Protein AF-A0A4V1SBX2-F1 (afdb_monomer)

Sequence (115 aa):
MTDSDDWASALEGPPKKPMKRRTKIALWAFTLVVAWFTLSNASWLAPDPTGKRILIAHRGVSQLFDHSGVTDDTCTAARIFAPEHDYIENSLPSMKAAIGRDANMVKFDVAGTKD

Mean predicted aligned error: 10.17 Å

Secondary structure (DSSP, 8-state):
---S-HHHHTT-PPP-PPPPHHHHHHHHHHHHHHHHHHHHT-GGGSPPPSS----EEETSS---B--TT--TT--GGGGBPSPSSS--TTSHHHHHHHHTTT-SEEE--------

Solvent-accessible surface area (backbone atoms only — not comparable to full-atom values): 7474 Å² total; per-residue (Å²): 134,82,82,84,70,68,67,63,62,79,69,59,70,77,83,80,76,81,76,54,70,67,59,55,50,52,51,50,52,50,51,52,51,53,49,46,56,51,66,77,63,35,76,85,76,51,74,80,77,84,78,76,92,72,46,66,23,70,26,18,37,56,77,58,55,71,69,78,88,67,53,97,86,54,68,59,84,84,41,49,54,85,80,90,64,91,46,45,54,67,34,72,73,9,39,53,54,24,49,76,66,71,29,72,40,70,45,67,85,86,78,85,77,96,128

Radius of gyration: 30.83 Å; Cα contacts (8 Å, |Δi|>4): 90; chains: 1; bounding box: 73×64×62 Å

pLDDT: mean 90.89, std 10.17, range [45.94, 98.44]

Structure (mmCIF, N/CA/C/O backbone):
data_AF-A0A4V1SBX2-F1
#
_entry.id   AF-A0A4V1SBX2-F1
#
loop_
_atom_site.group_PDB
_atom_site.id
_atom_site.type_symbol
_atom_site.label_atom_id
_atom_site.label_alt_id
_atom_site.label_comp_id
_atom_site.label_asym_id
_atom_site.label_entity_id
_atom_site.label_seq_id
_atom_site.pdbx_PDB_ins_code
_atom_site.Cartn_x
_atom_site.Cartn_y
_atom_site.Cartn_z
_atom_site.occupancy
_atom_site.B_iso_or_equiv
_atom_site.auth_seq_id
_atom_site.auth_comp_id
_atom_site.auth_asym_id
_atom_site.auth_atom_id
_atom_site.pdbx_PDB_model_num
ATOM 1 N N . MET A 1 1 ? -40.643 -47.014 40.906 1.00 45.94 1 MET A N 1
ATOM 2 C CA . MET A 1 1 ? -40.215 -46.273 39.704 1.00 45.94 1 MET A CA 1
ATOM 3 C C . MET A 1 1 ? -39.810 -44.911 40.219 1.00 45.94 1 MET A C 1
ATOM 5 O O . MET A 1 1 ? -40.652 -44.241 40.790 1.00 45.94 1 MET A O 1
ATOM 9 N N . THR A 1 2 ? -38.512 -44.635 40.245 1.00 52.16 2 THR A N 1
ATOM 10 C CA . THR A 1 2 ? -37.931 -43.421 40.832 1.00 52.16 2 THR A CA 1
ATOM 11 C C . THR A 1 2 ? -38.308 -42.208 39.984 1.00 52.16 2 THR A C 1
ATOM 13 O O . THR A 1 2 ? -38.158 -42.272 38.764 1.00 52.16 2 THR A O 1
ATOM 16 N N . ASP A 1 3 ? -38.816 -41.159 40.635 1.00 55.72 3 ASP A N 1
ATOM 17 C CA . ASP A 1 3 ? -39.209 -39.883 40.028 1.00 55.72 3 ASP A CA 1
ATOM 18 C C . ASP A 1 3 ? -38.098 -39.304 39.143 1.00 55.72 3 ASP A C 1
ATOM 20 O O . ASP A 1 3 ? -36.928 -39.261 39.523 1.00 55.72 3 ASP A O 1
ATOM 24 N N . SER A 1 4 ? -38.477 -38.870 37.944 1.00 60.22 4 SER A N 1
ATOM 25 C CA . SER A 1 4 ? -37.592 -38.424 36.863 1.00 60.22 4 SER A CA 1
ATOM 26 C C . SER A 1 4 ? -37.213 -36.938 36.913 1.00 60.22 4 SER A C 1
ATOM 28 O O . SER A 1 4 ? -36.685 -36.421 35.931 1.00 60.22 4 SER A O 1
ATOM 30 N N . ASP A 1 5 ? -37.452 -36.243 38.025 1.00 61.53 5 ASP A N 1
ATOM 31 C CA . ASP A 1 5 ? -37.354 -34.773 38.084 1.00 61.53 5 ASP A CA 1
ATOM 32 C C . ASP A 1 5 ? -35.985 -34.240 38.563 1.00 61.53 5 ASP A C 1
ATOM 34 O O . ASP A 1 5 ? -35.754 -33.033 38.589 1.00 61.53 5 ASP A O 1
ATOM 38 N N . ASP A 1 6 ? -35.034 -35.123 38.882 1.00 67.38 6 ASP A N 1
ATOM 39 C CA . ASP A 1 6 ? -33.736 -34.750 39.473 1.00 67.38 6 ASP A CA 1
ATOM 40 C C . ASP A 1 6 ? -32.773 -34.070 38.471 1.00 67.38 6 ASP A C 1
ATOM 42 O O . ASP A 1 6 ? -32.008 -33.168 38.817 1.00 67.38 6 ASP A O 1
ATOM 46 N N . TRP A 1 7 ? -32.857 -34.420 37.183 1.00 72.19 7 TRP A N 1
ATOM 47 C CA . TRP A 1 7 ? -31.927 -33.925 36.153 1.00 72.19 7 TRP A CA 1
ATOM 48 C C . TRP A 1 7 ? -32.106 -32.443 35.800 1.00 72.19 7 TRP A C 1
ATOM 50 O O . TRP A 1 7 ? -31.156 -31.806 35.341 1.00 72.19 7 TRP A O 1
ATOM 60 N N . ALA A 1 8 ? -33.297 -31.875 36.012 1.00 71.94 8 ALA A N 1
ATOM 61 C CA . ALA A 1 8 ? -33.568 -30.467 35.719 1.00 71.94 8 ALA A CA 1
ATOM 62 C C . ALA A 1 8 ? -32.818 -29.525 36.677 1.00 71.94 8 ALA A C 1
ATOM 64 O O . ALA A 1 8 ? -32.353 -28.464 36.262 1.00 71.94 8 ALA A O 1
ATOM 65 N N . SER A 1 9 ? -32.622 -29.948 37.930 1.00 68.06 9 SER A N 1
ATOM 66 C CA . SER A 1 9 ? -31.911 -29.170 38.951 1.00 68.06 9 SER A CA 1
ATOM 67 C C . SER A 1 9 ? -30.419 -28.990 38.631 1.00 68.06 9 SER A C 1
ATOM 69 O O . SER A 1 9 ? -29.833 -27.954 38.939 1.00 68.06 9 SER A O 1
ATOM 71 N N . ALA A 1 10 ? -29.813 -29.948 37.919 1.00 72.69 10 ALA A N 1
ATOM 72 C CA . ALA A 1 10 ? -28.419 -29.882 37.480 1.00 72.69 10 ALA A CA 1
ATOM 73 C C . ALA A 1 10 ? -28.171 -28.832 36.377 1.00 72.69 10 ALA A C 1
ATOM 75 O O . ALA A 1 10 ? -27.021 -28.481 36.106 1.00 72.69 10 ALA A O 1
ATOM 76 N N . LEU A 1 11 ? -29.236 -28.324 35.742 1.00 79.56 11 LEU A N 1
ATOM 77 C CA . LEU A 1 11 ? -29.174 -27.266 34.728 1.00 79.56 11 LEU A CA 1
ATOM 78 C C . LEU A 1 11 ? -29.397 -25.866 35.320 1.00 79.56 11 LEU A C 1
ATOM 80 O O . LEU A 1 11 ? -29.157 -24.863 34.639 1.00 79.56 11 LEU A O 1
ATOM 84 N N . GLU A 1 12 ? -29.831 -25.770 36.579 1.00 76.50 12 GLU A N 1
ATOM 85 C CA . GLU A 1 12 ? -30.018 -24.492 37.256 1.00 76.50 12 GLU A CA 1
ATOM 86 C C . GLU A 1 12 ? -28.661 -23.926 37.688 1.00 76.50 12 GLU A C 1
ATOM 88 O O . GLU A 1 12 ? -28.047 -24.326 38.676 1.00 76.50 12 GLU A O 1
ATOM 93 N N . GLY A 1 13 ? -28.160 -22.967 36.905 1.00 77.31 13 GLY A N 1
ATOM 94 C CA . GLY A 1 13 ? -26.968 -22.209 37.267 1.00 77.31 13 GLY A CA 1
ATOM 95 C C . GLY A 1 13 ? -27.141 -21.498 38.619 1.00 77.31 13 GLY A C 1
ATOM 96 O O . GLY A 1 13 ? -28.262 -21.161 39.007 1.00 77.31 13 GLY A O 1
ATOM 97 N N . PRO A 1 14 ? -26.039 -21.214 39.338 1.00 81.06 14 PRO A N 1
ATOM 98 C CA . PRO A 1 14 ? -26.103 -20.628 40.670 1.00 81.06 14 PRO A CA 1
ATOM 99 C C . PRO A 1 14 ? -26.934 -19.335 40.677 1.00 81.06 14 PRO A C 1
ATOM 101 O O . PRO A 1 14 ? -26.871 -18.553 39.716 1.00 81.06 14 PRO A O 1
ATOM 104 N N . PRO A 1 15 ? -27.683 -19.064 41.763 1.00 79.75 15 PRO A N 1
ATOM 105 C CA . PRO A 1 15 ? -28.543 -17.893 41.848 1.00 79.75 15 PRO A CA 1
ATOM 106 C C . PRO A 1 15 ? -27.721 -16.625 41.603 1.00 79.75 15 PRO A C 1
ATOM 108 O O . PRO A 1 15 ? -26.758 -16.324 42.316 1.00 79.75 15 PRO A O 1
ATOM 111 N N . LYS A 1 16 ? -28.087 -15.870 40.560 1.00 77.62 16 LYS A N 1
ATOM 112 C CA . LYS A 1 16 ? -27.369 -14.652 40.169 1.00 77.62 16 LYS A CA 1
ATOM 113 C C . LYS A 1 16 ? -27.453 -13.627 41.298 1.00 77.62 16 LYS A C 1
ATOM 115 O O . LYS A 1 16 ? -28.500 -13.029 41.539 1.00 77.62 16 LYS A O 1
ATOM 120 N N . LYS A 1 17 ? -26.329 -13.378 41.972 1.00 83.62 17 LYS A N 1
ATOM 121 C CA . LYS A 1 17 ? -26.240 -12.333 42.997 1.00 83.62 17 LYS A CA 1
ATOM 122 C C . LYS A 1 17 ? -26.486 -10.958 42.355 1.00 83.62 17 LYS A C 1
ATOM 124 O O . LYS A 1 17 ? -25.812 -10.625 41.376 1.00 83.62 17 LYS A O 1
ATOM 129 N N . PRO A 1 18 ? -27.396 -10.124 42.892 1.00 82.69 18 PRO A N 1
ATOM 130 C CA . PRO A 1 18 ? -27.650 -8.811 42.320 1.00 82.69 18 PRO A CA 1
ATOM 131 C C . PRO A 1 18 ? -26.398 -7.938 42.439 1.00 82.69 18 PRO A C 1
ATOM 133 O O . PRO A 1 18 ? -25.791 -7.812 43.505 1.00 82.69 18 PRO A O 1
ATOM 136 N N . MET A 1 19 ? -26.004 -7.312 41.330 1.00 86.31 19 MET A N 1
ATOM 137 C CA . MET A 1 19 ? -24.861 -6.402 41.319 1.00 86.31 19 MET A CA 1
ATOM 138 C C . MET A 1 19 ? -25.121 -5.192 42.219 1.00 86.31 19 MET A C 1
ATOM 140 O O . MET A 1 19 ? -26.195 -4.584 42.172 1.00 86.31 19 MET A O 1
ATOM 144 N N . LYS A 1 20 ? -24.101 -4.788 42.985 1.00 93.00 20 LYS A N 1
ATOM 145 C CA . LYS A 1 20 ? -24.146 -3.571 43.806 1.00 93.00 20 LYS A CA 1
ATOM 146 C C . LYS A 1 20 ? -24.395 -2.349 42.913 1.00 93.00 20 LYS A C 1
ATOM 148 O O . LYS A 1 20 ? -23.828 -2.242 41.825 1.00 93.00 20 LYS A O 1
ATOM 153 N N . ARG A 1 21 ? -25.182 -1.381 43.403 1.00 92.25 21 ARG A N 1
ATOM 154 C CA . ARG A 1 21 ? -25.511 -0.134 42.678 1.00 92.25 21 ARG A CA 1
ATOM 155 C C . ARG A 1 21 ? -24.262 0.586 42.150 1.00 92.25 21 ARG A C 1
ATOM 157 O O . ARG A 1 21 ? -24.263 1.032 41.011 1.00 92.25 21 ARG A O 1
ATOM 164 N N . ARG A 1 22 ? -23.179 0.622 42.937 1.00 93.88 22 ARG A N 1
ATOM 165 C CA . ARG A 1 22 ? -21.888 1.218 42.540 1.00 93.88 22 ARG A CA 1
ATOM 166 C C . ARG A 1 22 ? -21.257 0.529 41.327 1.00 93.88 22 ARG A C 1
ATOM 168 O O . ARG A 1 22 ? -20.797 1.213 40.426 1.00 93.88 22 ARG A O 1
ATOM 175 N N . THR A 1 23 ? -21.283 -0.802 41.273 1.00 93.75 23 THR A N 1
ATOM 176 C CA . THR A 1 23 ? -20.745 -1.575 40.141 1.00 93.75 23 THR A CA 1
ATOM 177 C C . THR A 1 23 ? -21.546 -1.321 38.867 1.00 93.75 23 THR A C 1
ATOM 179 O O . THR A 1 23 ? -20.961 -1.142 37.806 1.00 93.75 23 THR A O 1
ATOM 182 N N . LYS A 1 24 ? -22.881 -1.237 38.972 1.00 93.19 24 LYS A N 1
ATOM 183 C CA . LYS A 1 24 ? -23.736 -0.871 37.832 1.00 93.19 24 LYS A CA 1
ATOM 184 C C . LYS A 1 24 ? -23.411 0.534 37.316 1.00 93.19 24 LYS A C 1
ATOM 186 O O . LYS A 1 24 ? -23.275 0.711 36.114 1.00 93.19 24 LYS A O 1
ATOM 191 N N . ILE A 1 25 ? -23.250 1.508 38.216 1.00 96.94 25 ILE A N 1
ATOM 192 C CA . ILE A 1 25 ? -22.876 2.886 37.853 1.00 96.94 25 ILE A CA 1
ATOM 193 C C . ILE A 1 25 ? -21.505 2.918 37.169 1.00 96.94 25 ILE A C 1
ATOM 195 O O . ILE A 1 25 ? -21.373 3.553 36.132 1.00 96.94 25 ILE A O 1
ATOM 199 N N . ALA A 1 26 ? -20.507 2.216 37.712 1.00 97.62 26 ALA A N 1
ATOM 200 C CA . ALA A 1 26 ? -19.168 2.169 37.128 1.00 97.62 26 ALA A CA 1
ATOM 201 C C . ALA A 1 26 ? -19.173 1.575 35.710 1.00 97.62 26 ALA A C 1
ATOM 203 O O . ALA A 1 26 ? -18.540 2.128 34.818 1.00 97.62 26 ALA A O 1
ATOM 204 N N . LEU A 1 27 ? -19.931 0.499 35.479 1.00 97.69 27 LEU A N 1
ATOM 205 C CA . LEU A 1 27 ? -20.080 -0.091 34.145 1.00 97.69 27 LEU A CA 1
ATOM 206 C C . LEU A 1 27 ? -20.797 0.842 33.171 1.00 97.69 27 LEU A C 1
ATOM 208 O O . LEU A 1 27 ? -20.372 0.960 32.025 1.00 97.69 27 LEU A O 1
ATOM 212 N N . TRP A 1 28 ? -21.843 1.538 33.618 1.00 97.94 28 TRP A N 1
ATOM 213 C CA . TRP A 1 28 ? -22.506 2.551 32.797 1.00 97.94 28 TRP A CA 1
ATOM 214 C C . TRP A 1 28 ? -21.566 3.699 32.444 1.00 97.94 28 TRP A C 1
ATOM 216 O O . TRP A 1 28 ? -21.479 4.067 31.278 1.00 97.94 28 TRP A O 1
ATOM 226 N N . ALA A 1 29 ? -20.817 4.219 33.417 1.00 98.25 29 ALA A N 1
ATOM 227 C CA . ALA A 1 29 ? -19.831 5.267 33.183 1.00 98.25 29 ALA A CA 1
ATOM 228 C C . ALA A 1 29 ? -18.753 4.806 32.191 1.00 98.25 29 ALA A C 1
ATOM 230 O O . ALA A 1 29 ? -18.466 5.513 31.232 1.00 98.25 29 ALA A O 1
ATOM 231 N N . PHE A 1 30 ? -18.217 3.597 32.366 1.00 98.12 30 PHE A N 1
ATOM 232 C CA . PHE A 1 30 ? -17.250 3.016 31.436 1.00 98.12 30 PHE A CA 1
ATOM 233 C C . PHE A 1 30 ? -17.827 2.877 30.022 1.00 98.12 30 PHE A C 1
ATOM 235 O O . PHE A 1 30 ? -17.194 3.288 29.056 1.00 98.12 30 PHE A O 1
ATOM 242 N N . THR A 1 31 ? -19.056 2.371 29.901 1.00 98.44 31 THR A N 1
ATOM 243 C CA . THR A 1 31 ? -19.745 2.226 28.610 1.00 98.44 31 THR A CA 1
ATOM 244 C C . THR A 1 31 ? -19.928 3.577 27.927 1.00 98.44 31 THR A C 1
ATOM 246 O O . THR A 1 31 ? -19.654 3.701 26.738 1.00 98.44 31 THR A O 1
ATOM 249 N N . LEU A 1 32 ? -20.337 4.605 28.676 1.00 98.44 32 LEU A N 1
ATOM 250 C CA . LEU A 1 32 ? -20.489 5.963 28.155 1.00 98.44 32 LEU A CA 1
ATOM 251 C C . LEU A 1 32 ? -19.154 6.552 27.693 1.00 98.44 32 LEU A C 1
ATOM 253 O O . LEU A 1 32 ? -19.112 7.190 26.650 1.00 98.44 32 LEU A O 1
ATOM 257 N N . VAL A 1 33 ? -18.066 6.311 28.427 1.00 98.38 33 VAL A N 1
ATOM 258 C CA . VAL A 1 33 ? -16.722 6.765 28.043 1.00 98.38 33 VAL A CA 1
ATOM 259 C C . VAL A 1 33 ? -16.249 6.074 26.762 1.00 98.38 33 VAL A C 1
ATOM 261 O O . VAL A 1 33 ? -15.775 6.743 25.847 1.00 98.38 33 VAL A O 1
ATOM 264 N N . VAL A 1 34 ? -16.416 4.753 26.653 1.00 98.12 34 VAL A N 1
ATOM 265 C CA . VAL A 1 34 ? -16.073 4.005 25.431 1.00 98.12 34 VAL A CA 1
ATOM 266 C C . VAL A 1 34 ? -16.921 4.474 24.249 1.00 98.12 34 VAL A C 1
ATOM 268 O O . 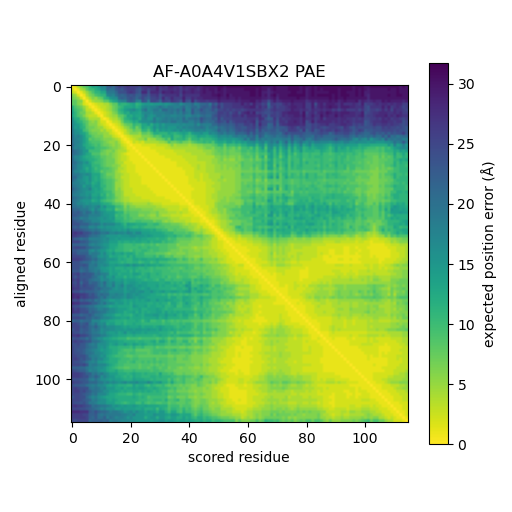VAL A 1 34 ? -16.384 4.713 23.166 1.00 98.12 34 VAL A O 1
ATOM 271 N N . ALA A 1 35 ? -18.229 4.650 24.454 1.00 97.69 35 ALA A N 1
ATOM 272 C CA . ALA A 1 35 ? -19.135 5.159 23.431 1.00 97.69 35 ALA A CA 1
ATOM 273 C C . ALA A 1 35 ? -18.732 6.570 22.989 1.00 97.69 35 ALA A C 1
ATOM 275 O O . ALA A 1 35 ? -18.670 6.830 21.793 1.00 97.69 35 ALA A O 1
ATOM 276 N N . TRP A 1 36 ? -18.389 7.448 23.934 1.00 97.44 36 TRP A N 1
ATOM 277 C CA . TRP A 1 36 ? -17.892 8.787 23.641 1.00 97.44 36 TRP A CA 1
ATOM 278 C C . TRP A 1 36 ? -16.642 8.737 22.768 1.00 97.44 36 TRP A C 1
ATOM 280 O O . TRP A 1 36 ? -16.670 9.298 21.682 1.00 97.44 36 TRP A O 1
ATOM 290 N N . PHE A 1 37 ? -15.591 8.016 23.178 1.00 97.31 37 PHE A N 1
ATOM 291 C CA . PHE A 1 37 ? -14.359 7.915 22.386 1.00 97.31 37 PHE A CA 1
ATOM 292 C C . PHE A 1 37 ? -14.602 7.346 20.989 1.00 97.31 37 PHE A C 1
ATOM 294 O O . PHE A 1 37 ? -14.051 7.854 20.015 1.00 97.31 37 PHE A O 1
ATOM 301 N N . THR A 1 38 ? -15.449 6.322 20.886 1.00 96.19 38 THR A N 1
ATOM 302 C CA . THR A 1 38 ? -15.779 5.691 19.603 1.00 96.19 38 THR A CA 1
ATOM 303 C C . THR A 1 38 ? -16.511 6.668 18.687 1.00 96.19 38 THR A C 1
ATOM 305 O O . THR A 1 38 ? -16.138 6.823 17.530 1.00 96.19 38 THR A O 1
ATOM 308 N N . LEU A 1 39 ? -17.532 7.358 19.200 1.00 96.06 39 LEU A N 1
ATOM 309 C CA . LEU A 1 39 ? -18.354 8.278 18.415 1.00 96.06 39 LEU A CA 1
ATOM 310 C C . LEU A 1 39 ? -17.626 9.590 18.106 1.00 96.06 39 LEU A C 1
ATOM 312 O O . LEU A 1 39 ? -17.800 10.128 17.020 1.00 96.06 39 LEU A O 1
ATOM 316 N N . SER A 1 40 ? -16.787 10.096 19.013 1.00 95.44 40 SER A N 1
ATOM 317 C CA . SER A 1 40 ? -16.018 11.329 18.800 1.00 95.44 40 SER A CA 1
ATOM 318 C C . SER A 1 40 ? -14.812 11.138 17.880 1.00 95.44 40 SER A C 1
ATOM 320 O O . SER A 1 40 ? -14.231 12.121 17.430 1.00 95.44 40 SER A O 1
ATOM 322 N N . ASN A 1 41 ? -14.396 9.894 17.633 1.00 95.25 41 ASN A N 1
ATOM 323 C CA . ASN A 1 41 ? -13.271 9.555 16.759 1.00 95.25 41 ASN A CA 1
ATOM 324 C C . ASN A 1 41 ? -13.691 8.734 15.531 1.00 95.25 41 ASN A C 1
ATOM 326 O O . ASN A 1 41 ? -12.842 8.213 14.812 1.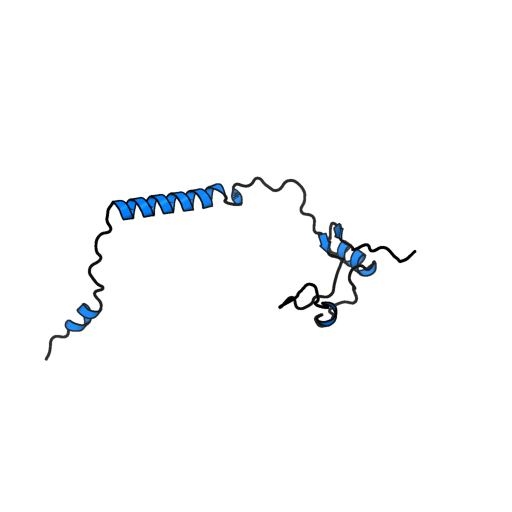00 95.25 41 ASN A O 1
ATOM 330 N N . ALA A 1 42 ? -14.992 8.601 15.272 1.00 93.75 42 ALA A N 1
ATOM 331 C CA . ALA A 1 42 ? -15.440 7.819 14.136 1.00 93.75 42 ALA A CA 1
ATOM 332 C C . ALA A 1 42 ? -15.002 8.476 12.819 1.00 93.75 42 ALA A C 1
ATOM 334 O O . ALA A 1 42 ? -15.159 9.682 12.622 1.00 93.75 42 ALA A O 1
ATOM 335 N N . SER A 1 43 ? -14.483 7.672 11.892 1.00 90.06 43 SER A N 1
ATOM 336 C CA . SER A 1 43 ? -13.944 8.150 10.614 1.00 90.06 43 SER A CA 1
ATOM 337 C C . SER A 1 43 ? -14.973 8.876 9.742 1.00 90.06 43 SER A C 1
ATOM 339 O O . SER A 1 43 ? -14.582 9.676 8.902 1.00 90.06 43 SER A O 1
ATOM 341 N N . TRP A 1 44 ? -16.275 8.657 9.959 1.00 90.56 44 TRP A N 1
ATOM 342 C CA . TRP A 1 44 ? -17.353 9.362 9.253 1.00 90.56 44 TRP A CA 1
ATOM 343 C C . TRP A 1 44 ? -17.649 10.770 9.797 1.00 90.56 44 TRP A C 1
ATOM 345 O O . TRP A 1 44 ? -18.420 11.498 9.179 1.00 90.56 44 TRP A O 1
ATOM 355 N N . LEU A 1 45 ? -17.085 11.162 10.951 1.00 93.69 45 LEU A N 1
ATOM 356 C CA . LEU A 1 45 ? -17.110 12.560 11.409 1.00 93.69 4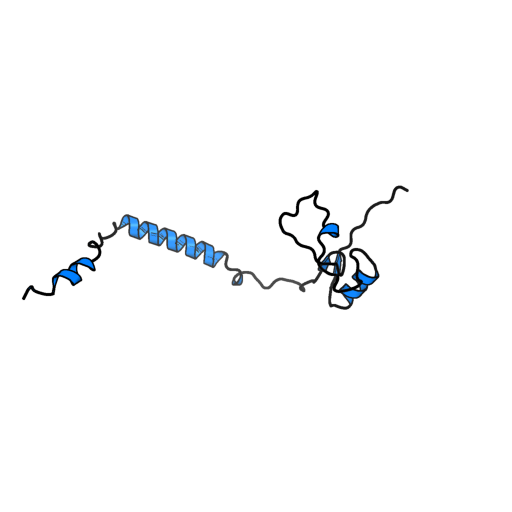5 LEU A CA 1
ATOM 357 C C . LEU A 1 45 ? -16.027 13.397 10.723 1.00 93.69 45 LEU A C 1
ATOM 359 O O . LEU A 1 45 ? -16.095 14.626 10.761 1.00 93.69 45 LEU A O 1
ATOM 363 N N . ALA A 1 46 ? -15.010 12.754 10.143 1.00 90.56 46 ALA A N 1
ATOM 364 C CA . ALA A 1 46 ? -13.980 13.467 9.414 1.00 90.56 46 ALA A CA 1
ATOM 365 C C . ALA A 1 46 ? -14.589 14.104 8.150 1.00 90.56 46 ALA A C 1
ATOM 367 O O . ALA A 1 46 ? -15.408 13.465 7.486 1.00 90.56 46 ALA A O 1
ATOM 368 N N . PRO A 1 47 ? -14.206 15.345 7.800 1.00 89.81 47 PRO A N 1
ATOM 369 C CA . PRO A 1 47 ? -14.593 15.933 6.525 1.00 89.81 47 PRO A CA 1
ATOM 370 C C . PRO A 1 47 ? -14.035 15.102 5.369 1.00 89.81 47 PRO A C 1
ATOM 372 O O . PRO A 1 47 ? -13.020 14.413 5.519 1.00 89.81 47 PRO A O 1
ATOM 375 N N . ASP A 1 48 ? -14.674 15.212 4.204 1.00 88.00 48 ASP A N 1
ATOM 376 C CA . ASP A 1 48 ? -14.170 14.566 2.998 1.00 88.00 48 ASP A CA 1
ATOM 377 C C . ASP A 1 48 ? -12.701 14.958 2.763 1.00 88.00 48 ASP A C 1
ATOM 379 O O . ASP A 1 48 ? -12.356 16.144 2.872 1.00 88.00 48 ASP A O 1
ATOM 383 N N . PRO A 1 49 ? -11.819 13.989 2.448 1.00 86.38 49 PRO A N 1
ATOM 384 C CA . PRO A 1 49 ? -10.424 14.279 2.162 1.00 86.38 49 PRO A CA 1
ATOM 385 C C . PRO A 1 49 ? -10.326 15.341 1.069 1.00 86.38 49 PRO A C 1
ATOM 387 O O . PRO A 1 49 ? -10.893 15.190 -0.014 1.00 86.38 49 PRO A O 1
ATOM 390 N N . THR A 1 50 ? -9.597 16.420 1.342 1.00 89.31 50 THR A N 1
ATOM 391 C CA . THR A 1 50 ? -9.362 17.456 0.341 1.00 89.31 50 THR A CA 1
ATOM 392 C C . THR A 1 50 ? -8.322 16.976 -0.672 1.00 89.31 50 THR A C 1
ATOM 394 O O . THR A 1 50 ? -7.326 16.340 -0.330 1.00 89.31 50 THR A O 1
ATOM 397 N N . GLY A 1 51 ? -8.551 17.287 -1.948 1.00 88.19 51 GLY A N 1
ATOM 398 C CA . GLY A 1 51 ? -7.664 16.894 -3.044 1.00 88.19 51 GLY A CA 1
ATOM 399 C C . GLY A 1 51 ? -8.040 15.568 -3.710 1.00 88.19 51 GLY A C 1
ATOM 400 O O . GLY A 1 51 ? -9.066 14.954 -3.428 1.00 88.19 51 GLY A O 1
ATOM 401 N N . LYS A 1 52 ? -7.217 15.150 -4.676 1.00 87.06 52 LYS A N 1
ATOM 402 C CA . LYS A 1 52 ? -7.397 13.890 -5.409 1.00 87.06 52 LYS A CA 1
ATOM 403 C C . LYS A 1 52 ? -6.540 12.805 -4.769 1.00 87.06 52 LYS A C 1
ATOM 405 O O . LYS A 1 52 ? -5.419 13.078 -4.348 1.00 87.06 52 LYS A O 1
ATOM 410 N N . ARG A 1 53 ? -7.041 11.568 -4.740 1.00 88.56 53 ARG A N 1
ATOM 411 C CA . ARG A 1 53 ? -6.213 10.403 -4.395 1.00 88.56 53 ARG A CA 1
ATOM 412 C C . ARG A 1 53 ? -5.092 10.282 -5.430 1.00 88.56 53 ARG A C 1
ATOM 414 O O . ARG A 1 53 ? -5.365 10.364 -6.623 1.00 88.56 53 ARG A O 1
ATOM 421 N N . ILE A 1 54 ? -3.858 10.109 -4.962 1.00 92.25 54 ILE A N 1
ATOM 422 C CA . ILE A 1 54 ? -2.670 9.942 -5.804 1.00 92.25 54 ILE A CA 1
ATOM 423 C C . ILE A 1 54 ? -2.169 8.517 -5.602 1.00 92.25 54 ILE A C 1
ATOM 425 O O . ILE A 1 54 ? -1.730 8.161 -4.509 1.00 92.25 54 ILE A O 1
ATOM 429 N N . LEU A 1 55 ? -2.233 7.704 -6.653 1.00 94.44 55 LEU A N 1
ATOM 430 C CA . LEU A 1 55 ? -1.593 6.398 -6.682 1.00 94.44 55 LEU A CA 1
ATOM 431 C C . LEU A 1 55 ? -0.104 6.579 -6.981 1.00 94.44 55 LEU A C 1
ATOM 433 O O . LEU A 1 55 ? 0.269 7.067 -8.049 1.00 94.44 55 LEU A O 1
ATOM 437 N N . ILE A 1 56 ? 0.743 6.196 -6.027 1.00 96.81 56 ILE A N 1
ATOM 438 C CA . ILE A 1 56 ? 2.198 6.293 -6.147 1.00 96.81 56 ILE A CA 1
ATOM 439 C C . ILE A 1 56 ? 2.758 4.895 -6.396 1.00 96.81 56 ILE A C 1
ATOM 441 O O . ILE A 1 56 ? 2.681 4.033 -5.522 1.00 96.81 56 ILE A O 1
ATOM 445 N N . ALA A 1 57 ? 3.357 4.673 -7.563 1.00 96.94 57 ALA A N 1
ATOM 446 C CA . ALA A 1 57 ? 4.069 3.436 -7.856 1.00 96.94 57 ALA A CA 1
ATOM 447 C C . ALA A 1 57 ? 5.458 3.464 -7.207 1.00 96.94 57 ALA A C 1
ATOM 449 O O . ALA A 1 57 ? 6.340 4.231 -7.607 1.00 96.94 57 ALA A O 1
ATOM 450 N N . HIS A 1 58 ? 5.650 2.639 -6.181 1.00 96.44 58 HIS A N 1
ATOM 451 C CA . HIS A 1 58 ? 6.914 2.531 -5.464 1.00 96.44 58 HIS A CA 1
ATOM 452 C C . HIS A 1 58 ? 7.941 1.751 -6.298 1.00 96.44 58 HIS A C 1
ATOM 454 O O . HIS A 1 58 ? 7.803 0.551 -6.494 1.00 96.44 58 HIS A O 1
ATOM 460 N N . ARG A 1 59 ? 8.980 2.441 -6.777 1.00 96.19 59 ARG A N 1
ATOM 461 C CA . ARG A 1 59 ? 10.018 1.956 -7.710 1.00 96.19 59 ARG A CA 1
ATOM 462 C C . ARG A 1 59 ? 9.490 1.506 -9.079 1.00 96.19 59 ARG A C 1
ATOM 464 O O . ARG A 1 59 ? 10.191 0.793 -9.794 1.00 96.19 59 ARG A O 1
ATOM 471 N N . GLY A 1 60 ? 8.294 1.953 -9.467 1.00 96.38 60 GLY A N 1
ATOM 472 C CA . GLY A 1 60 ? 7.599 1.488 -10.671 1.00 96.38 60 GLY A CA 1
ATOM 473 C C . GLY A 1 60 ? 6.830 0.183 -10.428 1.00 96.38 60 GLY A C 1
ATOM 474 O O . GLY A 1 60 ? 6.231 0.006 -9.373 1.00 96.38 60 GLY A O 1
ATOM 475 N N . VAL A 1 61 ? 6.812 -0.704 -11.423 1.00 95.31 61 VAL A N 1
ATOM 476 C CA . VAL A 1 61 ? 6.362 -2.102 -11.320 1.00 95.31 61 VAL A CA 1
ATOM 477 C C . VAL A 1 61 ? 7.544 -2.993 -10.911 1.00 95.31 61 VAL A C 1
ATOM 479 O O . VAL A 1 61 ? 8.574 -3.006 -11.593 1.00 95.31 61 VAL A O 1
ATOM 482 N N . SER A 1 62 ? 7.410 -3.727 -9.809 1.00 92.88 62 SER A N 1
ATOM 483 C CA . SER A 1 62 ? 8.460 -4.579 -9.237 1.00 92.88 62 SER A CA 1
ATOM 484 C C . SER A 1 62 ? 8.019 -6.038 -9.135 1.00 92.88 62 SER A C 1
ATOM 486 O O . SER A 1 62 ? 6.830 -6.344 -9.158 1.00 92.88 62 SER A O 1
ATOM 488 N N . GLN A 1 63 ? 8.994 -6.940 -9.004 1.00 93.62 63 GLN A N 1
ATOM 489 C CA . GLN A 1 63 ? 8.720 -8.331 -8.646 1.00 93.62 63 GLN A CA 1
ATOM 490 C C . GLN A 1 63 ? 8.255 -8.404 -7.190 1.00 93.62 63 GLN A C 1
ATOM 492 O O . GLN A 1 63 ? 8.757 -7.676 -6.328 1.00 93.62 63 GLN A O 1
ATOM 497 N N . LEU A 1 64 ? 7.318 -9.303 -6.913 1.00 93.81 64 LEU A N 1
ATOM 498 C CA . LEU A 1 64 ? 6.868 -9.578 -5.554 1.00 93.81 64 LEU A CA 1
ATOM 499 C C . LEU A 1 64 ? 7.799 -10.593 -4.876 1.00 93.81 64 LEU A C 1
ATOM 501 O O . LEU A 1 64 ? 8.407 -11.440 -5.533 1.00 93.81 64 LEU A O 1
ATOM 505 N N . PHE A 1 65 ? 7.897 -10.514 -3.553 1.00 94.25 65 PHE A N 1
ATOM 506 C CA . PHE A 1 65 ? 8.713 -11.408 -2.734 1.00 94.25 65 PHE A CA 1
ATOM 507 C C . PHE A 1 65 ? 8.009 -11.720 -1.412 1.00 94.25 65 PHE A C 1
ATOM 509 O O . PHE A 1 65 ? 7.072 -11.029 -1.005 1.00 94.25 65 PHE A O 1
ATOM 516 N N . ASP A 1 66 ? 8.458 -12.768 -0.729 1.00 95.25 66 ASP A N 1
ATOM 517 C CA . ASP A 1 66 ? 7.919 -13.130 0.580 1.00 95.25 66 ASP A CA 1
ATOM 518 C C . ASP A 1 66 ? 8.416 -12.181 1.688 1.00 95.25 66 ASP A C 1
ATOM 520 O O . ASP A 1 66 ? 9.615 -12.066 1.946 1.00 95.25 66 ASP A O 1
ATOM 524 N N . HIS A 1 67 ? 7.473 -11.538 2.378 1.00 94.94 67 HIS A N 1
ATOM 525 C CA . HIS A 1 67 ? 7.737 -10.586 3.458 1.00 94.94 67 HIS A CA 1
ATOM 526 C C . HIS A 1 67 ? 7.960 -11.237 4.834 1.00 94.94 67 HIS A C 1
ATOM 528 O O . HIS A 1 67 ? 8.293 -10.536 5.795 1.00 94.94 67 HIS A O 1
ATOM 534 N N . SER A 1 68 ? 7.774 -12.553 4.974 1.00 96.50 68 SER A N 1
ATOM 535 C CA . SER A 1 68 ? 7.879 -13.226 6.271 1.00 96.50 68 SER A CA 1
ATOM 536 C C . SER A 1 68 ? 9.289 -13.083 6.875 1.00 96.50 68 SER A C 1
ATOM 538 O O . SER A 1 68 ? 10.295 -13.394 6.242 1.00 96.50 68 SER A O 1
ATOM 540 N N . GLY A 1 69 ? 9.399 -12.555 8.096 1.00 95.38 69 GLY A N 1
ATOM 541 C CA . GLY A 1 69 ? 10.692 -12.420 8.784 1.00 95.38 69 GLY A CA 1
ATOM 542 C C . GLY A 1 69 ? 11.738 -11.552 8.068 1.00 95.38 69 GLY A C 1
ATOM 543 O O . GLY A 1 69 ? 12.927 -11.755 8.290 1.00 95.38 69 GLY A O 1
ATOM 544 N N . VAL A 1 70 ? 11.331 -10.626 7.190 1.00 95.94 70 VAL A N 1
ATOM 545 C CA . VAL A 1 70 ? 12.256 -9.661 6.574 1.00 95.94 70 VAL A CA 1
ATOM 546 C C . VAL A 1 70 ? 12.845 -8.743 7.647 1.00 95.94 70 VAL A C 1
ATOM 548 O O . VAL A 1 70 ? 12.117 -8.151 8.441 1.00 95.94 70 VAL A O 1
ATOM 551 N N . THR A 1 71 ? 14.169 -8.628 7.640 1.00 95.12 71 THR A N 1
ATOM 552 C CA . THR A 1 71 ? 14.973 -7.707 8.455 1.00 95.12 71 THR A CA 1
ATOM 553 C C . THR A 1 71 ? 15.787 -6.782 7.552 1.00 95.12 71 THR A C 1
ATOM 555 O O . THR A 1 71 ? 15.846 -6.994 6.339 1.00 95.12 71 THR A O 1
ATOM 558 N N . ASP A 1 72 ? 16.468 -5.801 8.142 1.00 92.50 72 ASP A N 1
ATOM 559 C CA . ASP A 1 72 ? 17.317 -4.851 7.409 1.00 92.50 72 ASP A CA 1
ATOM 560 C C . ASP A 1 72 ? 18.457 -5.532 6.626 1.00 92.50 72 ASP A C 1
ATOM 562 O O . ASP A 1 72 ? 18.860 -5.047 5.572 1.00 92.50 72 ASP A O 1
ATOM 566 N N . ASP A 1 73 ? 18.919 -6.699 7.086 1.00 94.06 73 ASP A N 1
ATOM 567 C CA . ASP A 1 73 ? 19.989 -7.476 6.443 1.00 94.06 73 ASP A CA 1
ATOM 568 C C . ASP A 1 73 ? 19.471 -8.486 5.403 1.00 94.06 73 ASP A C 1
ATOM 570 O O . ASP A 1 73 ? 20.241 -9.221 4.778 1.00 94.06 73 ASP A O 1
ATOM 574 N N . THR A 1 74 ? 18.152 -8.584 5.223 1.00 94.69 74 THR A N 1
ATOM 575 C CA . THR A 1 74 ? 17.559 -9.588 4.337 1.00 94.69 74 THR A CA 1
ATOM 576 C C . THR A 1 74 ? 17.697 -9.181 2.872 1.00 94.69 74 THR A C 1
ATOM 578 O O . THR A 1 74 ? 17.132 -8.184 2.426 1.00 94.69 74 THR A O 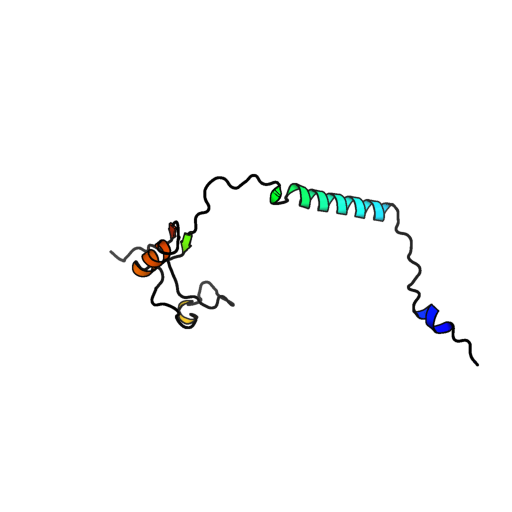1
ATOM 581 N N . CYS A 1 75 ? 18.357 -10.018 2.068 1.00 92.75 75 CYS A N 1
ATOM 582 C CA . CYS A 1 75 ? 18.363 -9.864 0.614 1.00 92.75 75 CYS A CA 1
ATOM 583 C C . CYS A 1 75 ? 17.007 -10.288 0.016 1.00 92.75 75 CYS A C 1
ATOM 585 O O . CYS A 1 75 ? 16.757 -11.471 -0.223 1.00 92.75 75 CYS A O 1
ATOM 587 N N . THR A 1 76 ? 16.124 -9.324 -0.249 1.00 92.25 76 THR A N 1
ATOM 588 C CA . THR A 1 76 ? 14.781 -9.574 -0.811 1.00 92.25 76 THR A CA 1
ATOM 589 C C . THR A 1 76 ? 14.817 -10.147 -2.229 1.00 92.25 76 THR A C 1
ATOM 591 O O . THR A 1 76 ? 13.952 -10.941 -2.589 1.00 92.25 76 THR A O 1
ATOM 594 N N . ALA A 1 77 ? 15.856 -9.836 -3.010 1.00 89.69 77 ALA A N 1
ATOM 595 C CA . ALA A 1 77 ? 16.045 -10.376 -4.357 1.00 89.69 77 ALA A CA 1
ATOM 596 C C . ALA A 1 77 ? 16.176 -11.913 -4.381 1.00 89.69 77 ALA A C 1
ATOM 598 O O . ALA A 1 77 ? 15.780 -12.546 -5.355 1.00 89.69 77 ALA A O 1
ATOM 599 N N . ALA A 1 78 ? 16.677 -12.528 -3.304 1.00 93.19 78 ALA A N 1
ATOM 600 C CA . ALA A 1 78 ? 16.787 -13.984 -3.186 1.00 93.19 78 ALA A CA 1
ATOM 601 C C . ALA A 1 78 ? 15.458 -14.675 -2.815 1.00 93.19 78 ALA A C 1
ATOM 603 O O . ALA A 1 78 ? 15.403 -15.901 -2.740 1.00 93.19 78 ALA A O 1
ATOM 604 N N . ARG A 1 79 ? 14.396 -13.902 -2.552 1.00 94.62 79 ARG A N 1
ATOM 6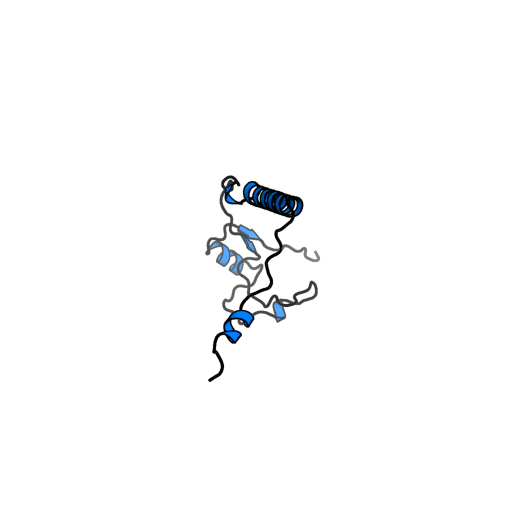05 C CA . ARG A 1 79 ? 13.093 -14.375 -2.051 1.00 94.62 79 ARG A CA 1
ATOM 606 C C . ARG A 1 79 ? 11.931 -14.019 -2.977 1.00 94.62 79 ARG A C 1
ATOM 608 O O . ARG A 1 79 ? 10.776 -14.047 -2.546 1.00 94.62 79 ARG A O 1
ATOM 615 N N . ILE A 1 80 ? 12.233 -13.633 -4.216 1.00 95.19 80 ILE A N 1
ATOM 616 C CA . ILE A 1 80 ? 11.206 -13.307 -5.202 1.00 95.19 80 ILE A CA 1
ATOM 617 C C . ILE A 1 80 ? 10.333 -14.529 -5.487 1.00 95.19 80 ILE A C 1
ATOM 619 O O . ILE A 1 80 ? 10.800 -15.671 -5.467 1.00 95.19 80 ILE A O 1
ATOM 623 N N . PHE A 1 81 ? 9.061 -14.282 -5.769 1.00 95.69 81 PHE A N 1
ATOM 624 C CA . PHE A 1 81 ? 8.200 -15.305 -6.347 1.00 95.69 81 PHE A CA 1
ATOM 625 C C . PHE A 1 81 ? 8.600 -15.581 -7.803 1.00 95.69 81 PHE A C 1
ATOM 627 O O . PHE A 1 81 ? 9.451 -14.894 -8.376 1.00 95.69 81 PHE A O 1
ATOM 634 N N . ALA A 1 82 ? 7.994 -16.606 -8.407 1.00 95.94 82 ALA A N 1
ATOM 635 C CA . ALA A 1 82 ? 8.163 -16.861 -9.833 1.00 95.94 82 ALA A CA 1
ATOM 636 C C . ALA A 1 82 ? 7.804 -15.585 -10.630 1.00 95.94 82 ALA A C 1
ATOM 638 O O . ALA A 1 82 ? 6.714 -15.053 -10.414 1.00 95.94 82 ALA A O 1
ATOM 639 N N . PRO A 1 83 ? 8.688 -15.075 -11.512 1.00 94.12 83 PRO A N 1
ATOM 640 C CA . PRO A 1 83 ? 8.429 -13.825 -12.219 1.00 94.12 83 PRO A CA 1
ATOM 641 C C . PRO A 1 83 ? 7.174 -13.895 -13.092 1.00 94.12 83 PRO A C 1
ATOM 643 O O . PRO A 1 83 ? 7.028 -14.804 -13.908 1.00 94.12 83 PRO A O 1
ATOM 646 N N . GLU A 1 84 ? 6.293 -12.904 -12.956 1.00 92.81 84 GLU A N 1
ATOM 647 C CA . GLU A 1 84 ? 5.061 -12.787 -13.755 1.00 92.81 84 GLU A CA 1
ATOM 648 C C . GLU A 1 84 ? 5.214 -11.816 -14.941 1.00 92.81 84 GLU A C 1
ATOM 650 O O . GLU A 1 84 ? 4.378 -11.775 -15.843 1.00 92.81 84 GLU A O 1
ATOM 655 N N . HIS A 1 85 ? 6.281 -11.012 -14.943 1.00 93.94 85 HIS A N 1
ATOM 656 C CA . HIS A 1 85 ? 6.573 -10.003 -15.961 1.00 93.94 85 HIS A CA 1
ATOM 657 C C . HIS A 1 85 ? 8.071 -9.682 -16.033 1.00 93.94 85 HIS A C 1
ATOM 659 O O . HIS A 1 85 ? 8.807 -9.908 -15.075 1.00 93.94 85 HIS A O 1
ATOM 665 N N . ASP A 1 86 ? 8.499 -9.011 -17.104 1.00 94.12 86 ASP A N 1
ATOM 666 C CA . ASP A 1 86 ? 9.909 -8.638 -17.317 1.00 94.12 86 ASP A CA 1
ATOM 667 C C . ASP A 1 86 ? 10.311 -7.295 -16.679 1.00 94.12 86 ASP A C 1
ATOM 669 O O . ASP A 1 86 ? 11.446 -6.838 -16.814 1.00 94.12 86 ASP A O 1
ATOM 673 N N . TYR A 1 87 ? 9.387 -6.610 -15.998 1.00 95.56 87 TYR A N 1
ATOM 674 C CA . TYR A 1 87 ? 9.694 -5.334 -15.352 1.00 95.56 87 TYR A CA 1
ATOM 675 C C . TYR A 1 87 ? 10.577 -5.521 -14.111 1.00 95.56 87 TYR A C 1
ATOM 677 O O . TYR A 1 87 ? 10.288 -6.341 -13.238 1.00 95.56 87 TYR A O 1
ATOM 685 N N . ILE A 1 88 ? 11.635 -4.711 -14.032 1.00 94.25 88 ILE A N 1
ATOM 686 C CA . ILE A 1 88 ? 12.559 -4.630 -12.896 1.00 94.25 88 ILE A CA 1
ATOM 687 C C . ILE A 1 88 ? 12.370 -3.286 -12.196 1.00 94.25 88 ILE A C 1
ATOM 689 O O . ILE A 1 88 ? 12.220 -2.257 -12.859 1.00 94.25 88 ILE A O 1
ATOM 693 N N . GLU A 1 89 ? 12.395 -3.283 -10.867 1.00 94.44 89 GLU A N 1
ATOM 694 C CA . GLU A 1 89 ? 12.258 -2.063 -10.075 1.00 94.44 89 GLU A CA 1
ATOM 695 C C . GLU A 1 89 ? 13.323 -1.009 -10.414 1.00 94.44 89 GLU A C 1
ATOM 697 O O . GLU A 1 89 ? 14.424 -1.323 -10.863 1.00 94.44 89 GLU A O 1
ATOM 702 N N . ASN A 1 90 ? 12.985 0.264 -10.200 1.00 96.44 90 ASN A N 1
ATOM 703 C CA . ASN A 1 90 ? 13.881 1.403 -10.412 1.00 96.44 90 ASN A CA 1
ATOM 704 C C . ASN A 1 90 ? 14.407 1.541 -11.862 1.00 96.44 90 ASN A C 1
ATOM 706 O O . ASN A 1 90 ? 15.438 2.168 -12.093 1.00 96.44 90 ASN A O 1
ATOM 710 N N . SER A 1 91 ? 13.692 0.982 -12.850 1.00 96.62 91 SER A N 1
ATOM 711 C CA . SER A 1 91 ? 14.064 1.013 -14.274 1.00 96.62 91 SER A CA 1
ATOM 712 C C . SER A 1 91 ? 13.055 1.776 -15.139 1.00 96.62 91 SER A C 1
ATOM 714 O O . SER A 1 91 ? 11.850 1.747 -14.886 1.00 96.62 91 SER A O 1
ATOM 716 N N . LEU A 1 92 ? 13.516 2.417 -16.220 1.00 97.50 92 LEU A N 1
ATOM 717 C CA . LEU A 1 92 ? 12.637 3.170 -17.130 1.00 97.50 92 LEU A CA 1
ATOM 718 C C . LEU A 1 92 ? 11.472 2.337 -17.712 1.00 97.50 92 LEU A C 1
ATOM 720 O O . LEU A 1 92 ? 10.349 2.852 -17.728 1.00 97.50 92 LEU A O 1
ATOM 724 N N . PRO A 1 93 ? 11.658 1.070 -18.153 1.00 97.44 93 PRO A N 1
ATOM 725 C CA . PRO A 1 93 ? 10.541 0.243 -18.619 1.00 97.44 93 PRO A CA 1
ATOM 726 C C . PRO A 1 93 ? 9.469 0.023 -17.546 1.00 97.44 93 PRO A C 1
ATOM 728 O O . PRO A 1 93 ? 8.277 0.124 -17.835 1.00 97.44 93 PRO A O 1
ATOM 731 N N . SER A 1 94 ? 9.891 -0.213 -16.303 1.00 97.31 94 SER A N 1
ATOM 732 C CA . SER A 1 94 ? 9.005 -0.390 -15.153 1.00 97.31 94 SER A CA 1
ATOM 733 C C . SER A 1 94 ? 8.231 0.887 -14.810 1.00 97.31 94 SER A C 1
ATOM 735 O O . SER A 1 94 ? 7.014 0.848 -14.615 1.00 97.31 94 SER A O 1
ATOM 737 N N . MET A 1 95 ? 8.899 2.044 -14.822 1.00 97.69 95 MET A N 1
ATOM 738 C CA . MET A 1 95 ? 8.249 3.340 -14.587 1.00 97.69 95 MET A CA 1
ATOM 739 C C . MET A 1 95 ? 7.205 3.646 -15.668 1.00 97.69 95 MET A C 1
ATOM 741 O O . MET A 1 95 ? 6.088 4.058 -15.357 1.00 97.69 95 MET A O 1
ATOM 745 N N . LYS A 1 96 ? 7.530 3.383 -16.941 1.00 97.38 96 LYS A N 1
ATOM 746 C CA . LYS A 1 96 ? 6.590 3.550 -18.058 1.00 97.38 96 LYS A CA 1
ATOM 747 C C . LYS A 1 96 ? 5.378 2.627 -17.916 1.00 97.38 96 LYS A C 1
ATOM 749 O O . LYS A 1 96 ? 4.252 3.054 -18.164 1.00 97.38 96 LYS A O 1
ATOM 754 N N . ALA A 1 97 ? 5.598 1.384 -17.491 1.00 97.06 97 ALA A N 1
ATOM 755 C CA . ALA A 1 97 ? 4.534 0.416 -17.249 1.00 97.06 97 ALA A CA 1
ATOM 756 C C . ALA A 1 97 ? 3.611 0.818 -16.089 1.00 97.06 97 ALA A C 1
ATOM 758 O O . ALA A 1 97 ? 2.412 0.551 -16.168 1.00 97.06 97 ALA A O 1
ATOM 759 N N . ALA A 1 98 ? 4.150 1.462 -15.049 1.00 97.06 98 ALA A N 1
ATOM 760 C CA . ALA A 1 98 ? 3.376 1.986 -13.928 1.00 97.06 98 ALA A CA 1
ATOM 761 C C . ALA A 1 98 ? 2.497 3.172 -14.347 1.00 97.06 98 ALA A C 1
ATOM 763 O O . ALA A 1 98 ? 1.300 3.178 -14.071 1.00 97.06 98 ALA A O 1
ATOM 764 N N . ILE A 1 99 ? 3.066 4.142 -15.072 1.00 96.00 99 ILE A N 1
ATOM 765 C CA . ILE A 1 99 ? 2.316 5.297 -15.597 1.00 96.00 99 ILE A CA 1
ATOM 766 C C . ILE A 1 99 ? 1.200 4.829 -16.541 1.00 96.00 99 ILE A C 1
ATOM 768 O O . ILE A 1 99 ? 0.084 5.333 -16.476 1.00 96.00 99 ILE A O 1
ATOM 772 N N . GLY A 1 100 ? 1.468 3.819 -17.375 1.00 96.31 100 GLY A N 1
ATOM 773 C CA . GLY A 1 100 ? 0.460 3.203 -18.245 1.00 96.31 100 GLY A CA 1
ATOM 774 C C . GLY A 1 100 ? -0.643 2.419 -17.516 1.00 96.31 100 GLY A C 1
ATOM 775 O O . GLY A 1 100 ? -1.568 1.956 -18.174 1.00 96.31 100 GLY A O 1
ATOM 776 N N . ARG A 1 101 ? -0.547 2.253 -16.189 1.00 94.50 101 ARG A N 1
ATOM 777 C CA . ARG A 1 101 ? -1.521 1.582 -15.308 1.00 94.50 101 ARG A CA 1
ATOM 778 C C . ARG A 1 101 ? -2.074 2.540 -14.243 1.00 94.50 101 ARG A C 1
ATOM 780 O O . ARG A 1 101 ? -2.254 2.159 -13.091 1.00 94.50 101 ARG A O 1
ATOM 787 N N . ASP A 1 102 ? -2.291 3.796 -14.626 1.00 94.38 102 ASP A N 1
ATOM 788 C CA . ASP A 1 102 ? -2.919 4.840 -13.803 1.00 94.38 102 ASP A CA 1
ATOM 789 C C . ASP A 1 102 ? -2.137 5.270 -12.548 1.00 94.38 102 ASP A C 1
ATOM 791 O O . ASP A 1 102 ? -2.681 5.955 -11.676 1.00 94.38 102 ASP A O 1
ATOM 795 N N . ALA A 1 103 ? -0.842 4.945 -12.451 1.00 96.44 103 ALA A N 1
ATOM 796 C CA . ALA A 1 103 ? 0.002 5.563 -11.435 1.00 96.44 103 ALA A CA 1
ATOM 797 C C . ALA A 1 103 ? 0.084 7.077 -11.690 1.00 96.44 103 ALA A C 1
ATOM 799 O O . ALA A 1 103 ? 0.553 7.530 -12.734 1.00 96.44 103 ALA A O 1
ATOM 800 N N . ASN A 1 104 ? -0.347 7.873 -10.712 1.00 96.12 104 ASN A N 1
ATOM 801 C CA . ASN A 1 104 ? -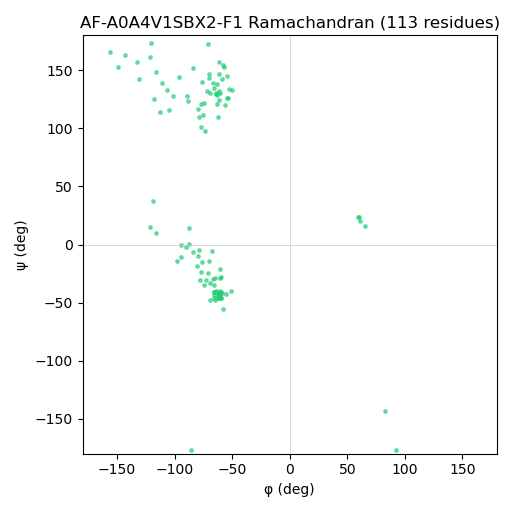0.285 9.333 -10.777 1.00 96.12 104 ASN A CA 1
ATOM 802 C C . ASN A 1 104 ? 1.129 9.861 -10.514 1.00 96.12 104 ASN A C 1
ATOM 804 O O . ASN A 1 104 ? 1.458 10.978 -10.907 1.00 96.12 104 ASN A O 1
ATOM 808 N N . MET A 1 105 ? 1.951 9.075 -9.820 1.00 96.31 105 MET A N 1
ATOM 809 C CA . MET A 1 105 ? 3.337 9.400 -9.514 1.00 96.31 105 MET A CA 1
ATOM 810 C C . MET A 1 105 ? 4.165 8.120 -9.431 1.00 96.31 105 MET A C 1
ATOM 812 O O . MET A 1 105 ? 3.656 7.059 -9.072 1.00 96.31 105 MET A O 1
ATOM 816 N N . VAL A 1 106 ? 5.460 8.226 -9.721 1.00 97.38 106 VAL A N 1
ATOM 817 C CA . VAL A 1 106 ? 6.424 7.145 -9.511 1.00 97.38 106 VAL A CA 1
ATOM 818 C C . VAL A 1 106 ?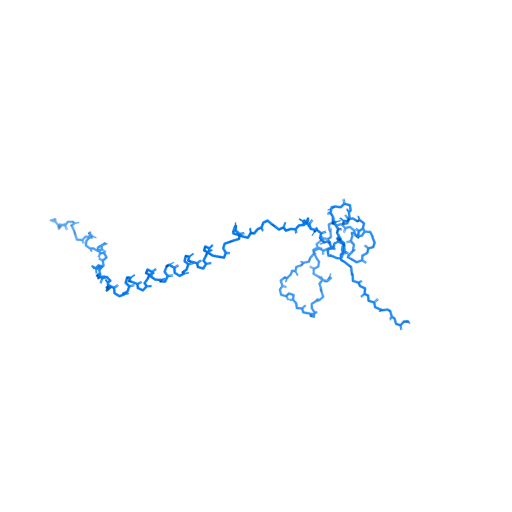 7.468 7.616 -8.509 1.00 97.38 106 VAL A C 1
ATOM 820 O O . VAL A 1 106 ? 8.102 8.649 -8.712 1.00 97.38 106 VAL A O 1
ATOM 823 N N . LYS A 1 107 ? 7.652 6.856 -7.429 1.00 97.25 107 LYS A N 1
ATOM 824 C CA . LYS A 1 107 ? 8.784 7.031 -6.513 1.00 97.25 107 LYS A CA 1
ATOM 825 C C . LYS A 1 107 ? 9.922 6.176 -7.033 1.00 97.25 107 LYS A C 1
ATOM 827 O O . LYS A 1 107 ? 9.722 4.986 -7.229 1.00 97.25 107 LYS A O 1
ATOM 832 N N . PHE A 1 108 ? 11.108 6.732 -7.207 1.00 96.00 108 PHE A N 1
ATOM 833 C CA . PHE A 1 108 ? 12.300 5.980 -7.591 1.00 96.00 108 PHE A CA 1
ATOM 834 C C . PHE A 1 108 ? 13.465 6.388 -6.693 1.00 96.00 108 PHE A C 1
ATOM 836 O O . PHE A 1 108 ? 13.421 7.445 -6.062 1.00 96.00 108 PHE A O 1
ATOM 843 N N . ASP A 1 109 ? 14.459 5.517 -6.582 1.00 95.50 109 ASP A N 1
ATOM 844 C CA . ASP A 1 109 ? 15.587 5.717 -5.679 1.00 95.50 109 ASP A CA 1
ATOM 845 C C . ASP A 1 109 ? 16.798 6.217 -6.452 1.00 95.50 109 ASP A C 1
ATOM 847 O O . ASP A 1 109 ? 17.210 5.616 -7.445 1.00 95.50 109 ASP A O 1
ATOM 851 N N . VAL A 1 110 ? 17.364 7.322 -5.974 1.00 95.75 110 VAL A N 1
ATOM 852 C CA . VAL A 1 110 ?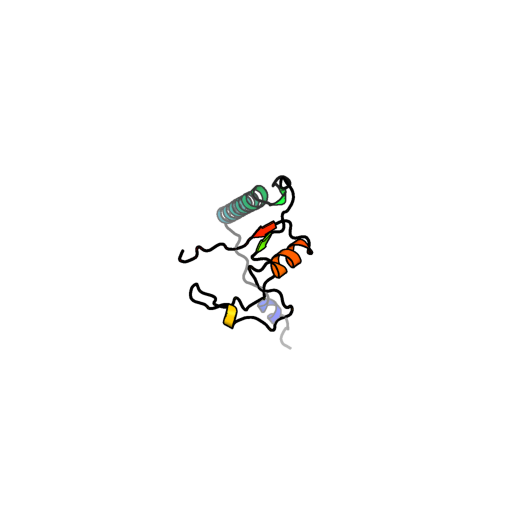 18.582 7.925 -6.511 1.00 95.75 110 VAL A CA 1
ATOM 853 C C . VAL A 1 110 ? 19.718 7.648 -5.537 1.00 95.75 110 VAL A C 1
ATOM 855 O O . VAL A 1 110 ? 19.571 7.855 -4.334 1.00 95.75 110 VAL A O 1
ATOM 858 N N . ALA A 1 111 ? 20.852 7.200 -6.063 1.00 94.25 111 ALA A N 1
ATOM 859 C CA . ALA A 1 111 ? 22.086 7.015 -5.315 1.00 94.25 111 ALA A CA 1
ATOM 860 C C . ALA A 1 111 ? 23.240 7.665 -6.085 1.00 94.25 111 ALA A C 1
ATOM 862 O O . ALA A 1 111 ? 23.262 7.623 -7.315 1.00 94.25 111 ALA A O 1
ATOM 863 N N . GLY A 1 112 ? 24.171 8.284 -5.358 1.00 96.06 112 GLY A N 1
ATOM 864 C CA . GLY A 1 112 ? 25.379 8.856 -5.949 1.00 96.06 112 GLY A CA 1
ATOM 865 C C . GLY A 1 112 ? 26.328 7.769 -6.445 1.00 96.06 112 GLY A C 1
ATOM 866 O O . GLY A 1 112 ? 26.420 6.689 -5.853 1.00 96.06 112 GLY A O 1
ATOM 867 N N . THR A 1 113 ? 27.033 8.064 -7.530 1.00 95.12 113 THR A N 1
ATOM 868 C CA . THR A 1 113 ? 28.157 7.264 -8.011 1.00 95.12 113 THR A CA 1
ATOM 869 C C . THR A 1 113 ? 29.448 7.695 -7.301 1.00 95.12 113 THR A C 1
ATOM 871 O O . THR A 1 113 ? 29.417 8.458 -6.336 1.00 95.12 113 THR A O 1
ATOM 874 N N . LYS A 1 114 ? 30.585 7.101 -7.678 1.00 96.25 114 LYS A N 1
ATOM 875 C CA . LYS A 1 114 ? 31.879 7.370 -7.029 1.00 96.25 114 LYS A CA 1
ATOM 876 C C . LYS A 1 114 ? 32.508 8.693 -7.493 1.00 96.25 114 LYS A C 1
ATOM 878 O O . LYS A 1 114 ? 33.303 9.266 -6.750 1.00 96.25 114 LYS A O 1
ATOM 883 N N . ASP A 1 115 ? 32.240 9.072 -8.735 1.00 92.81 115 ASP A N 1
ATOM 884 C CA . ASP A 1 115 ? 32.618 10.336 -9.372 1.00 92.81 115 ASP A CA 1
ATOM 885 C C . ASP A 1 115 ? 31.736 11.504 -8.910 1.00 92.81 115 ASP A C 1
ATOM 887 O O . ASP A 1 115 ? 32.261 12.641 -8.917 1.00 92.81 115 ASP A O 1
#

Foldseek 3Di:
DDDPPVVVVVVDDDDDDDDDPVVVVVVVVVVVVVVCVCVVPPPVVDPDDPDDDAAEAEQADDFDFDPPPDDPPDDRVVGGDDDPDPDHGQDPVRNVVRVVVVHNYYDHDDDDDPD

=== Feature glossary ===
A reading guide for the features in this record.

Start from the sequence.

  · Sequence gives the chain of amino acids in standard one-letter code (A=alanine, C=cysteine, …, Y=tyrosine), read N→C. It is the only feature that is directly encoded by the gene; all structural features are derived from the folded form of this sequence.

Fold it, and you get atomic coordinates and the backbone conformation that goes with them.

  · Structure coordinates are given as an mmCIF _atom_site loop: one row per atom with element, residue name, chain id, sequence number, and x/y/z position in Å. Only the four main-chain atoms per residue are included here; side chains are omitted to keep the record compact.

  · Backbone dihedral angles. Every residue except chain termini has a φ (preceding-C → N → Cα → C) and a ψ (N → Cα → C → next-N). They are reported in degrees following the IUPAC sign convention. Secondary structure is essentially a statement about which (φ, ψ) basin each residue occupies.

  · Eight-state secondary structure (DSSP): H is the canonical α-helix, G the tighter 3₁₀-helix, I the wider π-helix; E/B are β-structure, T and S are turns and bends, and '-' is everything else. DSSP derives these from the pattern of main-chain N–H···O=C hydrogen bonds, not from the sequence.

  · SS3 is a coarse helix/strand/coil call (letters a/b/c) made by the P-SEA algorithm from inter-Cα distances and dihedrals. It is less detailed than DSSP but needs only Cα positions.

Summarize the fold with a handful of shape descriptors and a per-residue structural alphabet.

  · Radius of gyration (Rg) is the root-mean-square distance of Cα atoms from their centroid — a single number for overall size and compactness. A globular domain of N residues has Rg ≈ 2.2·N^0.38 Å; an extended or disordered chain has a much larger Rg. The Cα contact count is the number of residue pairs whose 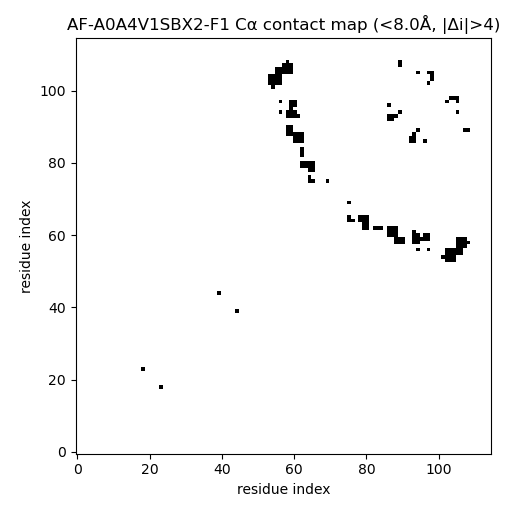Cα atoms are within 8 Å and are more than four positions apart in sequence — a standard proxy for tertiary packing density. The bounding box is the smallest axis-aligned box enclosing all Cα atoms.

  · 3Di is Foldseek's structural alphabet. Each residue is assigned one of twenty discrete states based on how its Cα sits relative to its spatial (not sequential) neighbors. Aligning 3Di strings finds structural homologs roughly as well as full 3D superposition, but orders of magnitude faster.

  · Solvent-accessible surface area (SASA) is the area in Å² traced out by the centre of a 1.4 Å probe sphere (a water molecule) rolled over the protein's van der Waals surface (Shrake–Rupley / Lee–Richards construction). Buried residues have near-zero SASA; fully exposed residues can exceed 200 Å². The total SASA scales roughly with the number of surface residues.

Ask how reliable the model is.

  · For AlphaFold models, the B-factor field carries pLDDT — the model's own estimate of local accuracy on a 0–100 scale. Regions with pLDDT<50 should be treated as essentially unmodeled; they often correspond to intrinsically disordered segments.

  · For experimental (PDB) structures, the B-factor (temperature factor) quantifies the positional spread of each atom in the crystal — a combination of thermal vibration and static disorder — in units of Å². High B-factors mark flexible loops or poorly resolved regions; low B-factors mark the rigid, well-ordered core.

  · Predicted Aligned Error (PAE) is an AlphaFold confidence matrix: entry (i, j) is the expected error in the position of residue j, in ångströms, when the prediction is superimposed on the true structure at residue i. Low PAE within a block of residues means that block is internally rigid and well-predicted; high PAE between two blocks means their relative placement is uncertain even if each block individually is confident.

Place it in context: what it resembles, what it is annotated as, and how it looks.

  · Structural nearest neighbors (via Foldseek easy-search vs the PDB). Reported per hit: target PDB id, E-value, and alignment TM-score. A TM-score above ~0.5 is the conventional threshold for 'same fold'.

  · Functional annotations link the protein to curated databases. InterPro entries identify conserved domains and families by matching the sequence against member-database signatures (Pfam, PROSITE, CDD, …). Gene Ontology (GO) terms describe molecular function, biological process, and cellular component in a controlled vocabulary. CATH places the structure in a hierarchical fold classification (Class/Architecture/Topology/Homologous-superfamily). The organism is the source species.

  · The contact map is a binary N×N matrix image: pixel (i, j) is dark where Cα_i and Cα_j are within 8 Å and |i−j|>4. Because the |i−j|>4 filter removes local helical contacts, off-diagonal stripes parallel to the main diagonal indicate parallel β-sheets; stripes perpendicular to it indicate antiparallel β-sheets. The Ramachandran plot scatters every residue's (φ, ψ) pair against the sterically allowed regions. The PAE heatmap renders the predicted-aligned-error matrix.

  · Six rendered views show the 3D structure from the faces of a cube — i.e. along ±x, ±y, ±z. Rendering representation is drawn randomly per protein from cartoon (secondary-structure ribbons), sticks (backbone bonds), or molecular surface; coloring is either N→C rainbow (blue at the N-terminus through red at the C-terminus) or one color per chain.